Protein AF-X1MPF1-F1 (afdb_monomer_lite)

Foldseek 3Di:
DVVVCVVDPVSVVVVVVVVVVVLVVLLVLLCVLCVVLVHNADSVLSSVLSVQLVVQVVDPDDDVSPPSSLVSQLVSCVVRVDDSVSSNSSSVVSSVVVVVVCCVVVVVVVVVVPPPVVVVVVVVVVVVPPDD

Secondary structure (DSSP, 8-state):
--HHHHH-HHHHHHHHHHHHHHHHHHHHHHHHHHHHTT----HHHHHHHHHHHHHHTT---STT-TTHHHHHHHHHHHHTT--HHHHHHHHHHHHHHHHHHHHHHHHHHHHHH---HHHHHHHHHHTTSS--

Organism: NCBI:txid412755

InterPro domains:
  IPR022791 Lysylphosphatidylglycerol synthetase/glycosyltransferase AglD [PF03706] (7-106)
  IPR022791 Lysylphosphatidylglycerol synthetase/glycosyltransferase AglD [TIGR00374] (5-118)

pLDDT: mean 74.95, std 12.33, range [38.75, 88.31]

Sequence (132 aa):
GYHEIVSDKNLLVASILLSLMIWLFDGLTCYMVSIAVGAQISIIAVILAVSIGNVGKIAPATPGSVGIYESILVSVLIFFGVAFDVAVVIAILDHAIKKLFNLMFGVPATAGIGIKIAQIYEMAGCKKGGIG

Structure (mmCIF, N/CA/C/O backbone):
data_AF-X1MPF1-F1
#
_entry.id   AF-X1MPF1-F1
#
loop_
_atom_site.group_PDB
_atom_site.id
_atom_site.type_symbol
_atom_site.label_atom_id
_atom_site.label_alt_id
_atom_site.label_comp_id
_atom_site.label_asym_id
_atom_site.label_entity_id
_atom_site.label_seq_id
_atom_site.pdbx_PDB_ins_code
_atom_site.Cartn_x
_atom_site.Cartn_y
_atom_site.Cartn_z
_atom_site.occupancy
_atom_site.B_iso_or_equiv
_atom_site.auth_seq_id
_atom_site.auth_comp_id
_atom_site.auth_asym_id
_atom_site.auth_atom_id
_atom_site.pdbx_PDB_model_num
ATOM 1 N N . GLY A 1 1 ? 27.378 -2.135 -16.751 1.00 54.16 1 GLY A N 1
ATOM 2 C CA . GLY A 1 1 ? 26.328 -3.183 -16.764 1.00 54.16 1 GLY A CA 1
ATOM 3 C C . GLY A 1 1 ? 25.442 -3.080 -15.533 1.00 54.16 1 GLY A C 1
ATOM 4 O O . GLY A 1 1 ? 24.835 -2.042 -15.341 1.00 54.16 1 GLY A O 1
ATOM 5 N N . TYR A 1 2 ? 25.428 -4.089 -14.654 1.00 49.41 2 TYR A N 1
ATOM 6 C CA . TYR A 1 2 ? 24.790 -4.000 -13.321 1.00 49.41 2 TYR A CA 1
ATOM 7 C C . TYR A 1 2 ? 25.743 -3.463 -12.234 1.00 49.41 2 TYR A C 1
ATOM 9 O O . TYR A 1 2 ? 25.306 -2.835 -11.276 1.00 49.41 2 TYR A O 1
ATOM 17 N N . HIS A 1 3 ? 27.056 -3.649 -12.418 1.00 47.22 3 HIS A N 1
ATOM 18 C CA . HIS A 1 3 ? 28.091 -3.186 -11.484 1.00 47.22 3 HIS A CA 1
ATOM 19 C C . HIS A 1 3 ? 28.279 -1.656 -11.451 1.00 47.22 3 HIS A C 1
ATOM 21 O O . HIS A 1 3 ? 28.725 -1.135 -10.437 1.00 47.22 3 HIS A O 1
ATOM 27 N N . GLU A 1 4 ? 27.907 -0.929 -12.511 1.00 55.50 4 GLU A N 1
ATOM 28 C CA . GLU A 1 4 ? 27.954 0.548 -12.531 1.00 55.50 4 GLU A CA 1
ATOM 29 C C . GLU A 1 4 ? 26.821 1.173 -11.713 1.00 55.50 4 GLU A C 1
ATOM 31 O O . GLU A 1 4 ? 27.061 2.093 -10.940 1.00 55.50 4 GLU A O 1
ATOM 36 N N . ILE A 1 5 ? 25.602 0.629 -11.805 1.00 54.78 5 ILE A N 1
ATOM 37 C CA . ILE A 1 5 ? 24.427 1.165 -11.095 1.00 54.78 5 ILE A CA 1
ATOM 38 C C . ILE A 1 5 ? 24.596 1.024 -9.574 1.00 54.78 5 ILE A C 1
ATOM 40 O O . ILE A 1 5 ? 24.156 1.888 -8.823 1.00 54.78 5 ILE A O 1
ATOM 44 N N . VAL A 1 6 ? 25.271 -0.038 -9.116 1.00 57.50 6 VAL A N 1
ATOM 45 C CA . VAL A 1 6 ? 25.577 -0.251 -7.689 1.00 57.50 6 VAL A CA 1
ATOM 46 C C . VAL A 1 6 ? 26.756 0.608 -7.212 1.00 57.50 6 VAL A C 1
ATOM 48 O O . VAL A 1 6 ? 26.891 0.859 -6.017 1.00 57.50 6 VAL A O 1
ATOM 51 N N . SER A 1 7 ? 27.602 1.095 -8.122 1.00 63.41 7 SER A N 1
ATOM 52 C CA . SER A 1 7 ? 28.756 1.923 -7.759 1.00 63.41 7 SER A CA 1
ATOM 53 C C . SER A 1 7 ? 28.391 3.401 -7.589 1.00 63.41 7 SER A C 1
ATOM 55 O O . SER A 1 7 ? 29.037 4.105 -6.808 1.00 63.41 7 SER A O 1
ATOM 57 N N . ASP A 1 8 ? 27.349 3.875 -8.275 1.00 76.94 8 ASP A N 1
ATOM 58 C CA . ASP A 1 8 ? 26.902 5.264 -8.200 1.00 76.94 8 ASP A CA 1
ATOM 59 C C . ASP A 1 8 ? 25.895 5.488 -7.067 1.00 76.94 8 ASP A C 1
ATOM 61 O O . ASP A 1 8 ? 24.706 5.166 -7.160 1.00 76.94 8 ASP A O 1
ATOM 65 N N . LYS A 1 9 ? 26.364 6.127 -5.987 1.00 77.19 9 LYS A N 1
ATOM 66 C CA . LYS A 1 9 ? 25.538 6.464 -4.815 1.00 77.19 9 LYS A CA 1
ATOM 67 C C . LYS A 1 9 ? 24.286 7.258 -5.192 1.00 77.19 9 LYS A C 1
ATOM 69 O O . LYS A 1 9 ? 23.236 7.039 -4.599 1.00 77.19 9 LYS A O 1
ATOM 74 N N . ASN A 1 10 ? 24.373 8.135 -6.192 1.00 81.62 10 ASN A N 1
ATOM 75 C CA . ASN A 1 10 ? 23.243 8.953 -6.633 1.00 81.62 10 ASN A CA 1
ATOM 76 C C . ASN A 1 10 ? 22.143 8.114 -7.300 1.00 81.62 10 ASN A C 1
ATOM 78 O O . ASN A 1 10 ? 20.966 8.350 -7.039 1.00 81.62 10 ASN A O 1
ATOM 82 N N . LEU A 1 11 ? 22.507 7.110 -8.107 1.00 81.38 11 LEU A N 1
ATOM 83 C CA . LEU A 1 11 ? 21.546 6.218 -8.767 1.00 81.38 11 LEU A CA 1
ATOM 84 C C . LEU A 1 11 ? 20.891 5.259 -7.769 1.00 81.38 11 LEU A C 1
ATOM 86 O O . LEU A 1 11 ? 19.682 5.022 -7.838 1.00 81.38 11 LEU A O 1
ATOM 90 N N . LEU A 1 12 ? 21.662 4.761 -6.799 1.00 83.50 12 LEU A N 1
ATOM 91 C CA . LEU A 1 12 ? 21.128 3.958 -5.700 1.00 83.50 12 LEU A CA 1
ATOM 92 C C . LEU A 1 12 ? 20.159 4.759 -4.826 1.00 83.50 12 LEU A C 1
ATOM 94 O O . LEU A 1 12 ? 19.048 4.300 -4.564 1.00 83.50 12 LEU A O 1
ATOM 98 N N . VAL A 1 13 ? 20.546 5.970 -4.415 1.00 86.69 13 VAL A N 1
ATOM 99 C CA . VAL A 1 13 ? 19.690 6.852 -3.609 1.00 86.69 13 VAL A CA 1
ATOM 100 C C . VAL A 1 13 ? 18.423 7.219 -4.375 1.00 86.69 13 VAL A C 1
ATOM 102 O O . VAL A 1 13 ? 17.336 7.107 -3.816 1.00 86.69 13 VAL A O 1
ATOM 105 N N . ALA A 1 14 ? 18.529 7.579 -5.656 1.00 87.38 14 ALA A N 1
ATOM 106 C CA . ALA A 1 14 ? 17.363 7.856 -6.490 1.00 87.38 14 ALA A CA 1
ATOM 107 C C . ALA A 1 14 ? 16.422 6.645 -6.571 1.00 87.38 14 ALA A C 1
ATOM 109 O O . ALA A 1 14 ? 15.220 6.797 -6.383 1.00 87.38 14 ALA A O 1
ATOM 110 N N . SER A 1 15 ? 16.954 5.435 -6.767 1.00 86.31 15 SER A N 1
ATOM 111 C CA . SER A 1 15 ? 16.150 4.206 -6.834 1.00 86.31 15 SER A CA 1
ATOM 112 C C . SER A 1 15 ? 15.414 3.917 -5.521 1.00 86.31 15 SER A C 1
ATOM 114 O O . SER A 1 15 ? 14.228 3.588 -5.532 1.00 86.31 15 SER A O 1
ATOM 116 N N . ILE A 1 16 ? 16.091 4.086 -4.380 1.00 87.25 16 ILE A N 1
ATOM 117 C CA . ILE A 1 16 ? 15.486 3.915 -3.051 1.00 87.25 16 ILE A CA 1
ATOM 118 C C . ILE A 1 16 ? 14.402 4.972 -2.816 1.00 87.25 16 ILE A C 1
ATOM 120 O O . ILE A 1 16 ? 13.306 4.633 -2.374 1.00 87.25 16 ILE A O 1
ATOM 124 N N . LEU A 1 17 ? 14.672 6.238 -3.149 1.00 88.31 17 LEU A N 1
ATOM 125 C CA . LEU A 1 17 ? 13.704 7.329 -3.014 1.00 88.31 17 LEU A CA 1
ATOM 126 C C . LEU A 1 17 ? 12.470 7.110 -3.891 1.00 88.31 17 LEU A C 1
ATOM 128 O O . LEU A 1 17 ? 11.352 7.264 -3.404 1.00 88.31 17 LEU A O 1
ATOM 132 N N . LEU A 1 18 ? 12.653 6.698 -5.150 1.00 86.81 18 LEU A N 1
ATOM 133 C CA . LEU A 1 18 ? 11.542 6.323 -6.023 1.00 86.81 18 LEU A CA 1
ATOM 134 C C . LEU A 1 18 ? 10.736 5.170 -5.422 1.00 86.81 18 LEU A C 1
ATOM 136 O O . LEU A 1 18 ? 9.511 5.242 -5.385 1.00 86.81 18 LEU A O 1
ATOM 140 N N . SER A 1 19 ? 11.400 4.134 -4.904 1.00 84.88 19 SER A N 1
ATOM 141 C CA . SER A 1 19 ? 10.717 3.006 -4.264 1.00 84.88 19 SER A CA 1
ATOM 142 C C . SER A 1 19 ? 9.890 3.445 -3.053 1.00 84.88 19 SER A C 1
ATOM 144 O O . SER A 1 19 ? 8.748 3.014 -2.901 1.00 84.88 19 SER A O 1
ATOM 146 N N . LEU A 1 20 ? 10.437 4.321 -2.206 1.00 84.38 20 LEU A N 1
ATOM 147 C CA . LEU A 1 20 ? 9.720 4.878 -1.058 1.00 84.38 20 LEU A CA 1
ATOM 148 C C . LEU A 1 20 ? 8.530 5.735 -1.499 1.00 84.38 20 LEU A C 1
ATOM 150 O O . LEU A 1 20 ? 7.448 5.599 -0.933 1.00 84.38 20 LEU A O 1
ATOM 154 N N . MET A 1 21 ? 8.690 6.569 -2.532 1.00 86.06 21 MET A N 1
ATOM 155 C CA . MET A 1 21 ? 7.571 7.334 -3.086 1.00 86.06 21 MET A CA 1
ATOM 156 C C . MET A 1 21 ? 6.466 6.418 -3.607 1.00 86.06 21 MET A C 1
ATOM 158 O O . MET A 1 21 ? 5.300 6.661 -3.311 1.00 86.06 21 MET A O 1
ATOM 162 N N . ILE A 1 22 ? 6.810 5.347 -4.326 1.00 84.81 22 ILE A N 1
ATOM 163 C CA . ILE A 1 22 ? 5.829 4.373 -4.821 1.00 84.81 22 ILE A CA 1
ATOM 164 C C . ILE A 1 22 ? 5.049 3.762 -3.651 1.00 84.81 22 ILE A C 1
ATOM 166 O O . ILE A 1 22 ? 3.825 3.692 -3.708 1.00 84.81 22 ILE A O 1
ATOM 170 N N . TRP A 1 23 ? 5.729 3.383 -2.567 1.00 83.62 23 TRP A N 1
ATOM 171 C CA . TRP A 1 23 ? 5.076 2.843 -1.370 1.00 83.62 23 TRP A CA 1
ATOM 172 C C . TRP A 1 23 ? 4.169 3.862 -0.670 1.00 83.62 23 TRP A C 1
ATOM 174 O O . TRP A 1 23 ? 3.100 3.497 -0.183 1.00 83.62 23 TRP A O 1
ATOM 184 N N . LEU A 1 24 ? 4.560 5.137 -0.638 1.00 83.31 24 LEU A N 1
ATOM 185 C CA . LEU A 1 24 ? 3.731 6.210 -0.086 1.00 83.31 24 LEU A CA 1
ATOM 186 C C . LEU A 1 24 ? 2.473 6.451 -0.928 1.00 83.31 24 LEU A C 1
ATOM 188 O O . LEU A 1 24 ? 1.386 6.579 -0.370 1.00 83.31 24 LEU A O 1
ATOM 192 N N . PHE A 1 25 ? 2.600 6.471 -2.256 1.00 84.50 25 PHE A N 1
ATOM 193 C CA . PHE A 1 25 ? 1.455 6.578 -3.166 1.00 84.50 25 PHE A CA 1
ATOM 194 C C . PHE A 1 25 ? 0.514 5.371 -3.061 1.00 84.50 25 PHE A C 1
ATOM 196 O O . PHE A 1 25 ? -0.706 5.533 -3.103 1.00 84.50 25 PHE A O 1
ATOM 203 N N . ASP A 1 26 ? 1.068 4.173 -2.882 1.00 83.31 26 ASP A N 1
ATOM 204 C CA . ASP A 1 26 ? 0.316 2.939 -2.639 1.00 83.31 26 ASP A CA 1
ATOM 205 C C . ASP A 1 26 ? -0.510 3.057 -1.334 1.00 83.31 26 ASP A C 1
ATOM 207 O O . ASP A 1 26 ? -1.733 2.885 -1.345 1.00 83.31 26 ASP A O 1
ATOM 211 N N . GLY A 1 27 ? 0.124 3.506 -0.242 1.00 83.31 27 GLY A N 1
ATOM 212 C CA . GLY A 1 27 ? -0.536 3.811 1.035 1.00 83.31 27 GLY A CA 1
ATOM 213 C C . GLY A 1 27 ? -1.623 4.881 0.930 1.00 83.31 27 GLY A C 1
ATOM 214 O O . GLY A 1 27 ? -2.715 4.720 1.477 1.00 83.31 27 GLY A O 1
ATOM 215 N N . LEU A 1 28 ? -1.353 5.955 0.186 1.00 86.06 28 LEU A N 1
ATOM 216 C CA . LEU A 1 28 ? -2.311 7.032 -0.050 1.00 86.06 28 LEU A CA 1
ATOM 217 C C . LEU A 1 28 ? -3.537 6.537 -0.828 1.00 86.06 28 LEU A C 1
ATOM 219 O O . LEU A 1 28 ? -4.661 6.907 -0.495 1.00 86.06 28 LEU A O 1
ATOM 223 N N . THR A 1 29 ? -3.334 5.665 -1.817 1.00 84.50 29 THR A N 1
ATOM 224 C CA . THR A 1 29 ? -4.425 5.044 -2.581 1.00 84.50 29 THR A CA 1
ATOM 225 C C . THR A 1 29 ? -5.309 4.202 -1.665 1.00 84.50 29 THR A C 1
ATOM 227 O O . THR A 1 29 ? -6.524 4.387 -1.654 1.00 84.50 29 THR A O 1
ATOM 230 N N . CYS A 1 30 ? -4.711 3.355 -0.821 1.00 81.62 30 CYS A N 1
ATOM 231 C CA . CYS A 1 30 ? -5.458 2.543 0.141 1.00 81.62 30 CYS A CA 1
ATOM 232 C C . CYS A 1 30 ? -6.241 3.415 1.141 1.00 81.62 30 CYS A C 1
ATOM 234 O O . CYS A 1 30 ? -7.378 3.099 1.496 1.00 81.62 30 CYS A O 1
ATOM 236 N N . TYR A 1 31 ? -5.665 4.543 1.567 1.00 85.00 31 TYR A N 1
ATOM 237 C CA . TYR A 1 31 ? -6.344 5.506 2.432 1.00 85.00 31 TYR A CA 1
ATOM 238 C C . TYR A 1 31 ? -7.541 6.159 1.726 1.00 85.00 31 TYR A C 1
ATOM 240 O O . TYR A 1 31 ? -8.639 6.199 2.283 1.00 85.00 31 TYR A O 1
ATOM 248 N N . MET A 1 32 ? -7.383 6.589 0.472 1.00 84.75 32 MET A N 1
ATOM 249 C CA . MET A 1 32 ? -8.494 7.120 -0.327 1.00 84.75 32 MET A CA 1
ATOM 250 C C . MET A 1 32 ? -9.609 6.085 -0.524 1.00 84.75 32 MET A C 1
ATOM 252 O O . MET A 1 32 ? -10.782 6.433 -0.404 1.00 84.75 32 MET A O 1
ATOM 256 N N . VAL A 1 33 ? -9.263 4.814 -0.754 1.00 84.94 33 VAL A N 1
ATOM 257 C CA . VAL A 1 33 ? -10.239 3.715 -0.851 1.00 84.94 33 VAL A CA 1
ATOM 258 C C . VAL A 1 33 ? -10.989 3.531 0.470 1.00 84.94 33 VAL A C 1
ATOM 260 O O . VAL A 1 33 ? -12.209 3.388 0.453 1.00 84.94 33 VAL A O 1
ATOM 263 N N . SER A 1 34 ? -10.307 3.607 1.619 1.00 82.00 34 SER A N 1
ATOM 264 C CA . SER A 1 34 ? -10.981 3.518 2.922 1.00 82.00 34 SER A CA 1
ATOM 265 C C . SER A 1 34 ? -12.010 4.631 3.129 1.00 82.00 34 SER A C 1
ATOM 267 O O . SER A 1 34 ? -13.151 4.345 3.495 1.00 82.00 34 SER A O 1
ATOM 269 N N . ILE A 1 35 ? -11.659 5.874 2.781 1.00 84.94 35 ILE A N 1
ATOM 270 C CA . ILE A 1 35 ? -12.582 7.014 2.827 1.00 84.94 35 ILE A CA 1
ATOM 271 C C . ILE A 1 35 ? -13.758 6.794 1.869 1.00 84.94 35 ILE A C 1
ATOM 273 O O . ILE A 1 35 ? -14.901 7.040 2.249 1.00 84.94 35 ILE A O 1
ATOM 277 N N . ALA A 1 36 ? -13.503 6.301 0.653 1.00 82.62 36 ALA A N 1
ATOM 278 C CA . ALA A 1 36 ? -14.540 6.051 -0.348 1.00 82.62 36 ALA A CA 1
ATOM 279 C C . ALA A 1 36 ? -15.562 4.991 0.099 1.00 82.62 36 ALA A C 1
ATOM 281 O O . ALA A 1 36 ? -16.739 5.093 -0.234 1.00 82.62 36 ALA A O 1
ATOM 282 N N . VAL A 1 37 ? -15.129 4.001 0.885 1.00 80.50 37 VAL A N 1
ATOM 283 C CA . VAL A 1 37 ? -15.992 2.961 1.476 1.00 80.50 37 VAL A CA 1
ATOM 284 C C . VAL A 1 37 ? -16.663 3.446 2.779 1.00 80.50 37 VAL A C 1
ATOM 286 O O . VAL A 1 37 ? -17.485 2.744 3.362 1.00 80.50 37 VAL A O 1
ATOM 289 N N . GLY A 1 38 ? -16.359 4.664 3.241 1.00 79.62 38 GLY A N 1
ATOM 290 C CA . GLY A 1 38 ? -16.901 5.241 4.475 1.00 79.62 38 GLY A CA 1
ATOM 291 C C . GLY A 1 38 ? -16.191 4.773 5.750 1.00 79.62 38 GLY A C 1
ATOM 292 O O . GLY A 1 38 ? -16.658 5.051 6.854 1.00 79.62 38 GLY A O 1
A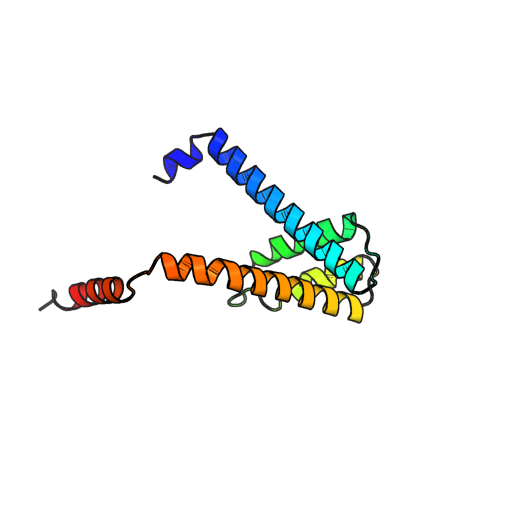TOM 293 N N . ALA A 1 39 ? -15.055 4.084 5.619 1.00 78.00 39 ALA A N 1
ATOM 294 C CA . ALA A 1 39 ? -14.244 3.611 6.730 1.00 78.00 39 ALA A CA 1
ATOM 295 C C . ALA A 1 39 ? -13.172 4.650 7.089 1.00 78.00 39 ALA A C 1
ATOM 297 O O . ALA A 1 39 ? -12.201 4.855 6.362 1.00 78.00 39 ALA A O 1
ATOM 298 N N . GLN A 1 40 ? -13.325 5.303 8.239 1.00 78.62 40 GLN A N 1
ATOM 299 C CA . GLN A 1 40 ? -12.333 6.250 8.752 1.00 78.62 40 GLN A CA 1
ATOM 300 C C . GLN A 1 40 ? -11.217 5.489 9.472 1.00 78.62 40 G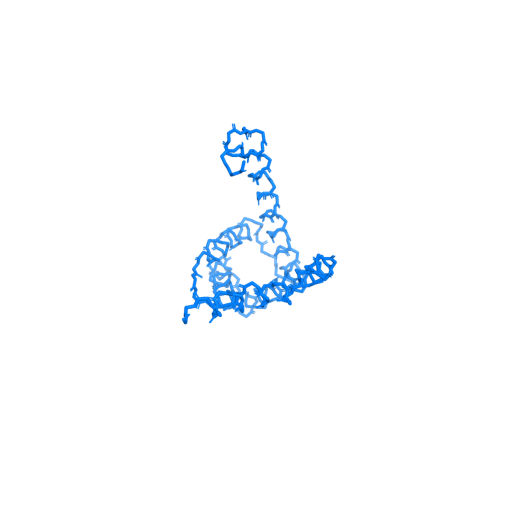LN A C 1
ATOM 302 O O . GLN A 1 40 ? -11.239 5.311 10.687 1.00 78.62 40 GLN A O 1
ATOM 307 N N . ILE A 1 41 ? -10.252 4.999 8.698 1.00 81.44 41 ILE A N 1
ATOM 308 C CA . ILE A 1 41 ? -9.092 4.272 9.219 1.00 81.44 41 ILE A CA 1
ATOM 309 C C . ILE A 1 41 ? -7.973 5.272 9.523 1.00 81.44 41 ILE A C 1
ATOM 311 O O . ILE A 1 41 ? -7.723 6.201 8.756 1.00 81.44 41 ILE A O 1
ATOM 315 N N . SER A 1 42 ? -7.274 5.089 10.646 1.00 85.00 42 SER A N 1
ATOM 316 C CA . SER A 1 42 ? -6.097 5.904 10.967 1.00 85.00 42 SER A CA 1
ATOM 317 C C . SER A 1 42 ? -5.021 5.751 9.890 1.00 85.00 42 SER A C 1
ATOM 319 O O . SER A 1 42 ? -4.699 4.638 9.475 1.00 85.00 42 SER A O 1
ATOM 321 N N . ILE A 1 43 ? -4.401 6.855 9.474 1.00 80.69 43 ILE A N 1
ATOM 322 C CA . ILE A 1 43 ? -3.359 6.828 8.439 1.00 80.69 43 ILE A CA 1
ATOM 323 C C . ILE A 1 43 ? -2.169 5.936 8.825 1.00 80.69 43 ILE A C 1
ATOM 325 O O . ILE A 1 43 ? -1.577 5.282 7.972 1.00 80.69 43 ILE A O 1
ATOM 329 N N . ILE A 1 44 ? -1.875 5.832 10.125 1.00 83.62 44 ILE A N 1
ATOM 330 C CA . ILE A 1 44 ? -0.832 4.949 10.664 1.00 83.62 44 ILE A CA 1
ATOM 331 C C . ILE A 1 44 ? -1.193 3.477 10.428 1.00 83.62 44 ILE A C 1
ATOM 333 O O . ILE A 1 44 ? -0.336 2.687 10.034 1.00 83.62 44 ILE A O 1
ATOM 337 N N . ALA A 1 45 ? -2.465 3.116 10.620 1.00 80.88 45 ALA A N 1
ATOM 338 C CA . ALA A 1 45 ? -2.958 1.764 10.381 1.00 80.88 45 ALA A CA 1
ATOM 339 C C . ALA A 1 45 ? -2.872 1.393 8.895 1.00 80.88 45 ALA A C 1
ATOM 341 O O . ALA A 1 45 ? -2.438 0.292 8.565 1.00 80.88 45 ALA A O 1
ATOM 342 N N . VAL A 1 46 ? -3.204 2.327 7.997 1.00 82.00 46 VAL A N 1
ATOM 343 C CA . VAL A 1 46 ? -3.089 2.117 6.544 1.00 82.00 46 VAL A CA 1
ATOM 344 C C . VAL A 1 46 ? -1.633 1.943 6.113 1.00 82.00 46 VAL A C 1
ATOM 346 O O . VAL A 1 46 ? -1.321 1.010 5.376 1.00 82.00 46 VAL A O 1
ATOM 349 N N . ILE A 1 47 ? -0.722 2.791 6.600 1.00 82.50 47 ILE A N 1
ATOM 350 C CA . ILE A 1 47 ? 0.709 2.690 6.275 1.00 82.50 47 ILE A CA 1
ATOM 351 C C . ILE A 1 47 ? 1.279 1.343 6.738 1.00 82.50 47 ILE A C 1
ATOM 353 O O . ILE A 1 47 ? 2.023 0.702 5.990 1.00 82.50 47 ILE A O 1
ATOM 357 N N . LEU A 1 48 ? 0.911 0.879 7.937 1.00 83.19 48 LEU A N 1
ATOM 358 C CA . LEU A 1 48 ? 1.321 -0.436 8.435 1.00 83.19 48 LEU A CA 1
ATOM 359 C C . LEU A 1 48 ? 0.714 -1.576 7.613 1.00 83.19 48 LEU A C 1
ATOM 361 O O . LEU A 1 48 ? 1.445 -2.481 7.214 1.00 83.19 48 LEU A O 1
ATOM 365 N N . ALA A 1 49 ? -0.583 -1.514 7.301 1.00 81.81 49 ALA A N 1
ATOM 366 C CA . ALA A 1 49 ? -1.264 -2.519 6.488 1.00 81.81 49 ALA A CA 1
ATOM 367 C C . ALA A 1 49 ? -0.622 -2.668 5.105 1.00 81.81 49 ALA A C 1
ATOM 369 O O . ALA A 1 49 ? -0.315 -3.783 4.685 1.00 81.81 49 ALA A O 1
ATOM 370 N N . VAL A 1 50 ? -0.336 -1.552 4.431 1.00 80.62 50 VAL A N 1
ATOM 371 C CA . VAL A 1 50 ? 0.315 -1.556 3.115 1.00 80.62 50 VAL A CA 1
ATOM 372 C C . VAL A 1 50 ? 1.764 -2.024 3.207 1.00 80.62 50 VAL A C 1
ATOM 374 O O . VAL A 1 50 ? 2.198 -2.807 2.367 1.00 80.62 50 VAL A O 1
ATOM 377 N N . SER A 1 51 ? 2.506 -1.635 4.246 1.00 82.81 51 SER A N 1
ATOM 378 C CA . SER A 1 51 ? 3.887 -2.095 4.440 1.00 82.81 51 SER A CA 1
ATOM 379 C C . SER A 1 51 ? 3.960 -3.614 4.626 1.00 82.81 51 SER A C 1
ATOM 381 O O . SER A 1 51 ? 4.753 -4.280 3.961 1.00 82.81 51 SER A O 1
ATOM 383 N N . ILE A 1 52 ? 3.096 -4.183 5.473 1.00 81.62 52 ILE A N 1
ATOM 384 C CA . ILE A 1 52 ? 3.032 -5.634 5.705 1.00 81.62 52 ILE A CA 1
ATOM 385 C C . ILE A 1 52 ? 2.505 -6.348 4.451 1.00 81.62 52 ILE A C 1
ATOM 387 O O . ILE A 1 52 ? 3.063 -7.366 4.043 1.00 81.62 52 ILE A O 1
ATOM 391 N N . GLY A 1 53 ? 1.495 -5.788 3.775 1.00 76.25 53 GLY A N 1
ATOM 392 C CA . GLY A 1 53 ? 0.996 -6.294 2.492 1.00 76.25 53 GLY A CA 1
ATOM 393 C C . GLY A 1 53 ? 2.081 -6.331 1.413 1.00 76.25 53 GLY A C 1
ATOM 394 O O . GLY A 1 53 ? 2.174 -7.289 0.645 1.00 76.25 53 GLY A O 1
ATOM 395 N N . ASN A 1 54 ? 2.963 -5.331 1.392 1.00 78.56 54 ASN A N 1
ATOM 396 C CA . ASN A 1 54 ? 4.102 -5.276 0.483 1.00 78.56 54 ASN A CA 1
ATOM 397 C C . ASN A 1 54 ? 5.166 -6.332 0.800 1.00 78.56 54 ASN A C 1
ATOM 399 O O . ASN A 1 54 ? 5.696 -6.934 -0.129 1.00 78.56 54 ASN A O 1
ATOM 403 N N . VAL A 1 55 ? 5.426 -6.620 2.078 1.00 78.25 55 VAL A N 1
ATOM 404 C CA . VAL A 1 55 ? 6.261 -7.766 2.486 1.00 78.25 55 VAL A CA 1
ATOM 405 C C . VAL A 1 55 ? 5.612 -9.085 2.053 1.00 78.25 55 VAL A C 1
ATOM 407 O O . VAL A 1 55 ? 6.292 -9.983 1.566 1.00 78.25 55 VAL A O 1
ATOM 410 N N . GLY A 1 56 ? 4.285 -9.178 2.133 1.00 70.56 56 GLY A N 1
ATOM 411 C CA . GLY A 1 56 ? 3.510 -10.319 1.647 1.00 70.56 56 GLY A CA 1
ATOM 412 C C . GLY A 1 56 ? 3.710 -10.640 0.167 1.00 70.56 56 GLY A C 1
ATOM 413 O O . GLY A 1 56 ? 3.698 -11.809 -0.213 1.00 70.56 56 GLY A O 1
ATOM 414 N N . LYS A 1 57 ? 3.973 -9.626 -0.668 1.00 68.81 57 LYS A N 1
ATOM 415 C CA . LYS A 1 57 ? 4.270 -9.809 -2.101 1.00 68.81 57 LYS A CA 1
ATOM 416 C C . LYS A 1 57 ? 5.577 -10.575 -2.359 1.00 68.81 57 LYS A C 1
ATOM 418 O O . LYS A 1 57 ? 5.794 -11.018 -3.482 1.00 68.81 57 LYS A O 1
ATOM 423 N N . ILE A 1 58 ? 6.424 -10.764 -1.342 1.00 71.88 58 ILE A N 1
ATOM 424 C CA . ILE A 1 58 ? 7.654 -11.568 -1.430 1.00 71.88 58 ILE A CA 1
ATOM 425 C C . ILE A 1 58 ? 7.330 -13.073 -1.469 1.00 71.88 58 ILE A C 1
ATOM 427 O O . ILE A 1 58 ? 8.118 -13.850 -2.005 1.00 71.88 58 ILE A O 1
ATOM 431 N N . ALA A 1 59 ? 6.178 -13.504 -0.938 1.00 66.00 59 ALA A N 1
ATOM 432 C CA . ALA A 1 59 ? 5.799 -14.914 -0.903 1.00 66.00 59 ALA A CA 1
ATOM 433 C C . ALA A 1 59 ? 5.462 -15.435 -2.321 1.00 66.00 59 ALA A C 1
ATOM 435 O O . ALA A 1 59 ? 4.479 -14.989 -2.921 1.00 66.00 59 ALA A O 1
ATOM 436 N N . PRO A 1 60 ? 6.216 -16.408 -2.872 1.00 56.44 60 PRO A N 1
ATOM 437 C CA . PRO A 1 60 ? 6.053 -16.870 -4.249 1.00 56.44 60 PRO A CA 1
ATOM 438 C C . PRO A 1 60 ? 4.953 -17.941 -4.354 1.00 56.44 60 PRO A C 1
ATOM 440 O O . PRO A 1 60 ? 5.205 -19.035 -4.850 1.00 56.44 60 PRO A O 1
ATOM 443 N N . ALA A 1 61 ? 3.747 -17.678 -3.833 1.00 57.66 61 ALA A N 1
ATOM 444 C CA . ALA A 1 61 ? 2.723 -18.725 -3.700 1.00 57.66 61 ALA A CA 1
ATOM 445 C C . ALA A 1 61 ? 1.649 -18.736 -4.809 1.00 57.66 61 ALA A C 1
ATOM 447 O O . ALA A 1 61 ? 1.122 -19.806 -5.104 1.00 57.66 61 ALA A O 1
ATOM 448 N N . THR A 1 62 ? 1.336 -17.612 -5.474 1.00 55.69 62 THR A N 1
ATOM 449 C CA . THR A 1 62 ? 0.368 -17.580 -6.596 1.00 55.69 62 THR A CA 1
ATOM 450 C C . THR A 1 62 ? 0.825 -16.673 -7.749 1.00 55.69 62 THR A C 1
ATOM 452 O O . THR A 1 62 ? 1.395 -15.605 -7.494 1.00 55.69 62 THR A O 1
ATOM 455 N N . PRO A 1 63 ? 0.570 -17.032 -9.029 1.00 53.06 63 PRO A N 1
ATOM 456 C CA . PRO A 1 63 ? 0.794 -16.126 -10.154 1.00 53.06 63 PRO A CA 1
ATOM 457 C C . PRO A 1 63 ? -0.038 -14.854 -9.944 1.00 53.06 63 PRO A C 1
ATOM 459 O O . PRO A 1 63 ? -1.265 -14.894 -9.939 1.00 53.06 63 PRO A O 1
ATOM 462 N N . GLY A 1 64 ? 0.628 -13.722 -9.713 1.00 56.12 64 GLY A N 1
ATOM 463 C CA . GLY A 1 64 ? -0.030 -12.432 -9.490 1.00 56.12 64 GLY A CA 1
ATOM 464 C C . GLY A 1 64 ? -0.427 -12.109 -8.043 1.00 56.12 64 GLY A C 1
ATOM 465 O O . GLY A 1 64 ? -1.104 -11.092 -7.859 1.00 56.12 64 GLY A O 1
ATOM 466 N N . SER A 1 65 ? -0.013 -12.925 -7.059 1.00 63.25 65 SER A N 1
ATOM 467 C CA . SER A 1 65 ? -0.213 -12.723 -5.608 1.00 63.25 65 SER A CA 1
ATOM 468 C C . SER A 1 65 ? -1.661 -12.441 -5.184 1.00 63.25 65 SER A C 1
ATOM 470 O O . SER A 1 65 ? -1.899 -11.754 -4.189 1.00 63.25 65 SER A O 1
ATOM 472 N N . VAL A 1 66 ? -2.628 -12.936 -5.958 1.00 64.31 66 VAL A N 1
ATOM 473 C CA . VAL A 1 66 ? -4.059 -12.819 -5.663 1.00 64.31 66 VAL A CA 1
ATOM 474 C C . VAL A 1 66 ? -4.368 -13.729 -4.474 1.00 64.31 66 VAL A C 1
ATOM 476 O O . VAL A 1 66 ? -3.999 -14.905 -4.479 1.00 64.31 66 VAL A O 1
ATOM 479 N N . GLY A 1 67 ? -4.972 -13.168 -3.432 1.00 68.12 67 GLY A N 1
ATOM 480 C CA . GLY A 1 67 ? -5.316 -13.812 -2.166 1.00 68.12 67 GLY A CA 1
ATOM 481 C C . GLY A 1 67 ? -4.353 -13.504 -1.014 1.00 68.12 67 GLY A C 1
ATOM 482 O O . GLY A 1 67 ? -4.802 -13.350 0.119 1.00 68.12 67 GLY A O 1
ATOM 483 N N . ILE A 1 68 ? -3.043 -13.383 -1.263 1.00 76.00 68 ILE A N 1
ATOM 484 C CA . ILE A 1 68 ? -2.048 -13.151 -0.193 1.00 76.00 68 ILE A CA 1
ATOM 485 C C . ILE A 1 68 ? -2.093 -11.698 0.276 1.00 76.00 68 ILE A C 1
ATOM 487 O O . ILE A 1 68 ? -2.158 -11.437 1.477 1.00 76.00 68 ILE A O 1
ATOM 491 N N . TYR A 1 69 ? -2.074 -10.757 -0.672 1.00 79.19 69 TYR A N 1
ATOM 492 C CA . TYR A 1 69 ? -2.128 -9.332 -0.360 1.00 79.19 69 TYR A CA 1
ATOM 493 C C . TYR A 1 69 ? -3.429 -8.987 0.365 1.00 79.19 69 TYR A C 1
ATOM 495 O O . TYR A 1 69 ? -3.404 -8.328 1.401 1.00 79.19 69 TYR A O 1
ATOM 503 N N . GLU A 1 70 ? -4.551 -9.505 -0.133 1.00 81.38 70 GLU A N 1
ATOM 504 C CA . GLU A 1 70 ? -5.872 -9.279 0.435 1.00 81.38 70 GLU A CA 1
ATOM 505 C C . GLU A 1 70 ? -5.964 -9.847 1.849 1.00 81.38 70 GLU A C 1
ATOM 507 O O . GLU A 1 70 ? -6.382 -9.140 2.759 1.00 81.38 70 GLU A O 1
ATOM 512 N N . SER A 1 71 ? -5.506 -11.084 2.066 1.00 82.44 71 SER A N 1
ATOM 513 C CA . SER A 1 71 ? -5.551 -11.713 3.392 1.00 82.44 71 SER A CA 1
ATOM 514 C C . SER A 1 71 ? -4.709 -10.954 4.418 1.00 82.44 71 SER A C 1
ATOM 516 O O . SER A 1 71 ? -5.125 -10.797 5.567 1.00 82.44 71 SER A O 1
ATOM 518 N N . ILE A 1 72 ? -3.538 -10.452 4.015 1.00 84.38 72 ILE A N 1
ATOM 519 C CA . ILE A 1 72 ? -2.667 -9.659 4.887 1.00 84.38 72 ILE A CA 1
ATOM 520 C C . ILE A 1 72 ? -3.302 -8.305 5.193 1.00 84.38 72 ILE A C 1
ATOM 522 O O . ILE A 1 72 ? -3.363 -7.921 6.360 1.00 84.38 72 ILE A O 1
ATOM 526 N N . LEU A 1 73 ? -3.809 -7.602 4.177 1.00 81.88 73 LEU A N 1
ATOM 527 C CA . LEU A 1 73 ? -4.446 -6.302 4.370 1.00 81.88 73 LEU A CA 1
ATOM 528 C C . LEU A 1 73 ? -5.664 -6.434 5.291 1.00 81.88 73 LEU A C 1
ATOM 530 O O . LEU A 1 73 ? -5.783 -5.688 6.257 1.00 81.88 73 LEU A O 1
ATOM 534 N N . VAL A 1 74 ? -6.509 -7.441 5.056 1.00 86.62 74 VAL A N 1
ATOM 535 C CA . VAL A 1 74 ? -7.662 -7.765 5.904 1.00 86.62 74 VAL A CA 1
ATOM 5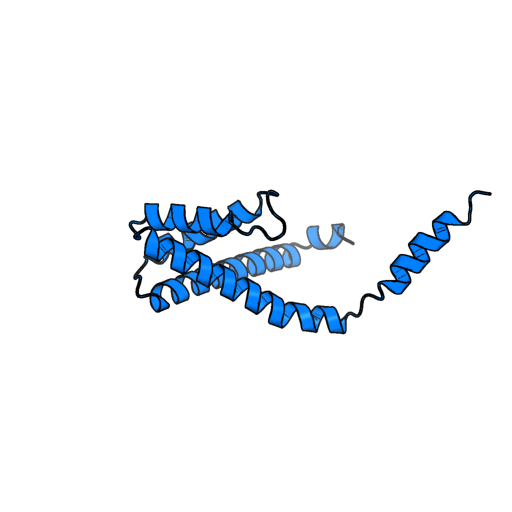36 C C . VAL A 1 74 ? -7.226 -8.046 7.340 1.00 86.62 74 VAL A C 1
ATOM 538 O O . VAL A 1 74 ? -7.779 -7.459 8.266 1.00 86.62 74 VAL A O 1
ATOM 541 N N . SER A 1 75 ? -6.198 -8.877 7.537 1.00 85.69 75 SER A N 1
ATOM 542 C CA . SER A 1 75 ? -5.693 -9.221 8.873 1.00 85.69 75 SER A CA 1
ATOM 543 C C . SER A 1 75 ? -5.215 -7.991 9.642 1.00 85.69 75 SER A C 1
ATOM 545 O O . SER A 1 75 ? -5.534 -7.832 10.820 1.00 85.69 75 SER A O 1
ATOM 547 N N . VAL A 1 76 ? -4.480 -7.094 8.979 1.00 85.00 76 VAL A N 1
ATOM 548 C CA . VAL A 1 76 ? -3.984 -5.871 9.617 1.00 85.00 76 VAL A CA 1
ATOM 549 C C . VAL A 1 76 ? -5.130 -4.901 9.896 1.00 85.00 76 VAL A C 1
ATOM 551 O O . VAL A 1 76 ? -5.205 -4.348 10.987 1.00 85.00 76 VAL A O 1
ATOM 554 N N . LEU A 1 77 ? -6.066 -4.718 8.966 1.00 83.44 77 LEU A N 1
ATOM 555 C CA . LEU A 1 77 ? -7.217 -3.837 9.175 1.00 83.44 77 LEU A CA 1
ATOM 556 C C . LEU A 1 77 ? -8.104 -4.309 10.337 1.00 83.44 77 LEU A C 1
ATOM 558 O O . LEU A 1 77 ? -8.505 -3.493 11.167 1.00 83.44 77 LEU A O 1
ATOM 562 N N . ILE A 1 78 ? -8.341 -5.616 10.458 1.00 88.00 78 ILE A N 1
ATOM 563 C CA . ILE A 1 78 ? -9.063 -6.199 11.599 1.00 88.00 78 ILE A CA 1
ATOM 564 C C . ILE A 1 78 ? -8.302 -5.973 12.903 1.00 88.00 78 ILE A C 1
ATOM 566 O O . ILE A 1 78 ? -8.911 -5.615 13.909 1.00 88.00 78 ILE A O 1
ATOM 570 N N . PHE A 1 79 ? -6.974 -6.119 12.889 1.00 86.00 79 PHE A N 1
ATOM 571 C CA . PHE A 1 79 ? -6.135 -5.827 14.054 1.00 86.00 79 PHE A CA 1
ATOM 572 C C . PHE A 1 79 ? -6.278 -4.369 14.526 1.00 86.00 79 PHE A C 1
ATOM 574 O O . PHE A 1 79 ? -6.234 -4.097 15.722 1.00 86.00 79 PHE A O 1
ATOM 581 N N . PHE A 1 80 ? -6.525 -3.438 13.602 1.00 82.94 80 PHE A N 1
ATOM 582 C CA . PHE A 1 80 ? -6.807 -2.031 13.898 1.00 82.94 80 PHE A CA 1
ATOM 583 C C . PHE A 1 80 ? -8.286 -1.721 14.192 1.00 82.94 80 PHE A C 1
ATOM 585 O O . PHE A 1 80 ? -8.647 -0.553 14.326 1.00 82.94 80 PHE A O 1
ATOM 592 N N . GLY A 1 81 ? -9.141 -2.739 14.330 1.00 80.56 81 GLY A N 1
ATOM 593 C CA . GLY A 1 81 ? -10.543 -2.584 14.728 1.00 80.56 81 GLY A CA 1
ATOM 594 C C . GLY A 1 81 ? -11.525 -2.365 13.573 1.00 80.56 81 GLY A C 1
ATOM 595 O O . GLY A 1 81 ? -12.669 -1.985 13.816 1.00 80.56 81 GLY A O 1
ATOM 596 N N . VAL A 1 82 ? -11.115 -2.600 12.323 1.00 85.00 82 VAL A N 1
ATOM 597 C CA . VAL A 1 82 ? -12.023 -2.558 11.167 1.00 85.00 82 VAL A CA 1
ATOM 598 C C . VAL A 1 82 ? -12.837 -3.853 11.106 1.00 85.00 82 VAL A C 1
ATOM 600 O O . VAL A 1 82 ? -12.292 -4.947 11.240 1.00 85.00 82 VAL A O 1
ATOM 603 N N . ALA A 1 83 ? -14.149 -3.746 10.880 1.00 88.12 83 ALA A N 1
ATOM 604 C CA . ALA A 1 83 ? -15.009 -4.914 10.689 1.00 88.12 83 ALA A CA 1
ATOM 605 C C . ALA A 1 83 ? -14.539 -5.764 9.491 1.00 88.12 83 ALA A C 1
ATOM 607 O O . ALA A 1 83 ? -14.155 -5.212 8.458 1.00 88.12 83 ALA A O 1
ATOM 608 N N . PHE A 1 84 ? -14.607 -7.096 9.614 1.00 85.00 84 PHE A N 1
ATOM 609 C CA . PHE A 1 84 ? -14.137 -8.038 8.587 1.00 85.00 84 PHE A CA 1
ATOM 610 C C . PHE A 1 84 ? -14.733 -7.735 7.204 1.00 85.00 84 PHE A C 1
ATOM 612 O O . PHE A 1 84 ? -13.990 -7.626 6.232 1.00 85.00 84 PHE A O 1
ATOM 619 N N . ASP A 1 85 ? -16.049 -7.511 7.129 1.00 86.31 85 ASP A N 1
ATOM 620 C CA . ASP A 1 85 ? -16.746 -7.225 5.868 1.00 86.31 85 ASP A CA 1
ATOM 621 C C . ASP A 1 85 ? -16.197 -5.969 5.175 1.00 86.31 85 ASP A C 1
ATOM 623 O O . ASP A 1 85 ? -15.954 -5.960 3.969 1.00 86.31 85 ASP A O 1
ATOM 627 N N . VAL A 1 86 ? -15.920 -4.918 5.951 1.00 85.25 86 VAL A N 1
ATOM 628 C CA . VAL A 1 86 ? -15.365 -3.654 5.448 1.00 85.25 86 VAL A CA 1
ATOM 629 C C . VAL A 1 86 ? -13.907 -3.832 5.021 1.00 85.25 86 VAL A C 1
ATOM 631 O O . VAL A 1 86 ? -13.504 -3.340 3.967 1.00 85.25 86 VAL A O 1
ATOM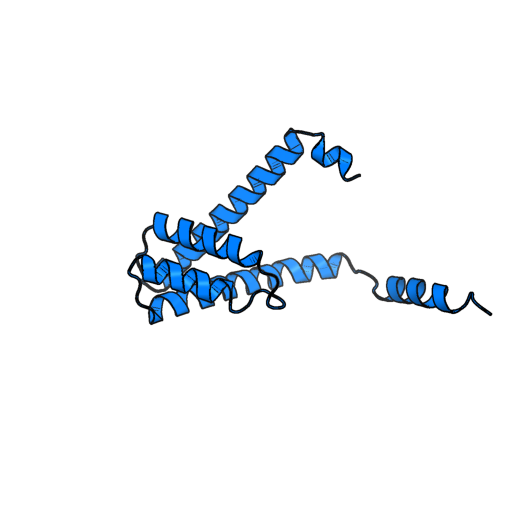 634 N N . ALA A 1 87 ? -13.116 -4.568 5.803 1.00 84.25 87 ALA A N 1
ATOM 635 C CA . ALA A 1 87 ? -11.710 -4.829 5.513 1.00 84.25 87 ALA A CA 1
ATOM 636 C C . ALA A 1 87 ? -11.526 -5.610 4.200 1.00 84.25 87 ALA A C 1
ATOM 638 O O . ALA A 1 87 ? -10.642 -5.279 3.408 1.00 84.25 87 ALA A O 1
ATOM 639 N N . VAL A 1 88 ? -12.380 -6.608 3.942 1.00 86.38 88 VAL A N 1
ATOM 640 C CA . VAL A 1 88 ? -12.365 -7.394 2.696 1.00 86.38 88 VAL A CA 1
ATOM 641 C C . VAL A 1 88 ? -12.718 -6.523 1.493 1.00 86.38 88 VAL A C 1
ATOM 643 O O . VAL A 1 88 ? -12.024 -6.577 0.478 1.00 86.38 88 VAL A O 1
ATOM 646 N N . VAL A 1 89 ? -13.749 -5.680 1.610 1.00 86.44 89 VAL A N 1
ATOM 647 C CA . VAL A 1 89 ? -14.145 -4.753 0.538 1.00 86.44 89 VAL A CA 1
ATOM 648 C C . VAL A 1 89 ? -13.006 -3.793 0.196 1.00 86.44 89 VAL A C 1
ATOM 650 O O . VAL A 1 89 ? -12.673 -3.640 -0.978 1.00 86.44 89 VAL A O 1
ATOM 653 N N . ILE A 1 90 ? -12.365 -3.198 1.207 1.00 83.62 90 ILE A N 1
ATOM 654 C CA . ILE A 1 90 ? -11.217 -2.302 1.011 1.00 83.62 90 ILE A CA 1
ATOM 655 C C . ILE A 1 90 ? -10.076 -3.038 0.304 1.00 83.62 90 ILE A C 1
ATOM 657 O O . ILE A 1 90 ? -9.549 -2.526 -0.679 1.00 83.62 90 ILE A O 1
ATOM 661 N N . ALA A 1 91 ? -9.727 -4.243 0.760 1.00 85.06 91 ALA A N 1
ATOM 662 C CA . ALA A 1 91 ? -8.620 -5.012 0.203 1.00 85.06 91 ALA A CA 1
ATOM 663 C C . ALA A 1 91 ? -8.828 -5.406 -1.264 1.00 85.06 91 ALA A C 1
ATOM 665 O O . ALA A 1 91 ? -7.912 -5.273 -2.077 1.00 85.06 91 ALA A O 1
ATOM 666 N N . ILE A 1 92 ? -10.034 -5.855 -1.616 1.00 86.31 92 ILE A N 1
ATOM 667 C CA . ILE A 1 92 ? -10.365 -6.233 -2.992 1.00 86.31 92 ILE A CA 1
ATOM 668 C C . ILE A 1 92 ? -10.372 -5.000 -3.899 1.00 86.31 92 ILE A C 1
ATOM 670 O O . ILE A 1 92 ? -9.782 -5.038 -4.978 1.00 86.31 92 ILE A O 1
ATOM 674 N N . LEU A 1 93 ? -11.018 -3.908 -3.475 1.00 85.06 93 LEU A N 1
ATOM 675 C CA . LEU A 1 93 ? -11.104 -2.678 -4.268 1.00 85.06 93 LEU A CA 1
ATOM 676 C C . LEU A 1 93 ? -9.726 -2.075 -4.521 1.00 85.06 93 LEU A C 1
ATOM 678 O O . LEU A 1 93 ? -9.386 -1.761 -5.660 1.00 85.06 93 LEU A O 1
ATOM 682 N N . ASP A 1 94 ? -8.923 -1.952 -3.471 1.00 84.25 94 ASP A N 1
ATOM 683 C CA . ASP A 1 94 ? -7.572 -1.422 -3.554 1.00 84.25 94 ASP A CA 1
ATOM 684 C C . ASP A 1 94 ? -6.700 -2.246 -4.522 1.00 84.25 94 ASP A C 1
ATOM 686 O O . ASP A 1 94 ? -6.069 -1.694 -5.433 1.00 84.25 94 ASP A O 1
ATOM 690 N N . HIS A 1 95 ? -6.740 -3.577 -4.409 1.00 84.19 95 HIS A N 1
ATOM 691 C CA . HIS A 1 95 ? -5.963 -4.446 -5.287 1.00 84.19 95 HIS A CA 1
ATOM 692 C C . HIS A 1 95 ? -6.469 -4.410 -6.738 1.00 84.19 95 HIS A C 1
ATOM 694 O O . HIS A 1 95 ? -5.662 -4.373 -7.674 1.00 84.19 95 HIS A O 1
ATOM 700 N N . ALA A 1 96 ? -7.788 -4.364 -6.944 1.00 84.38 96 ALA A N 1
ATOM 701 C CA . ALA A 1 96 ? -8.401 -4.269 -8.266 1.00 84.38 96 ALA A CA 1
ATOM 702 C C . ALA A 1 96 ? -8.025 -2.962 -8.979 1.00 84.38 96 ALA A C 1
ATOM 704 O O . ALA A 1 96 ? -7.627 -2.998 -10.144 1.00 84.38 96 ALA A O 1
ATOM 705 N N . ILE A 1 97 ? -8.074 -1.824 -8.276 1.00 83.75 97 ILE A N 1
ATOM 706 C CA . ILE A 1 97 ? -7.688 -0.512 -8.819 1.00 83.75 97 ILE A CA 1
ATOM 707 C C . ILE A 1 97 ? -6.225 -0.536 -9.267 1.00 83.75 97 ILE A C 1
ATOM 709 O O . ILE A 1 97 ? -5.913 -0.130 -10.387 1.00 83.75 97 ILE A O 1
ATOM 713 N N . LYS A 1 98 ? -5.326 -1.075 -8.437 1.00 82.06 98 LYS A N 1
ATOM 714 C CA . LYS A 1 98 ? -3.895 -1.176 -8.767 1.00 82.06 98 LYS A CA 1
ATOM 715 C C . LYS A 1 98 ? -3.639 -2.072 -9.973 1.00 82.06 98 LYS A C 1
ATOM 717 O O . LYS A 1 98 ? -2.859 -1.714 -10.855 1.00 82.06 98 LYS A O 1
ATOM 722 N N . LYS A 1 99 ? -4.307 -3.226 -10.041 1.00 81.38 99 LYS A N 1
ATOM 723 C CA . LYS A 1 99 ? -4.214 -4.155 -11.177 1.00 81.38 99 LYS A CA 1
ATOM 724 C C . LYS A 1 99 ? -4.743 -3.514 -12.466 1.00 81.38 99 LYS A C 1
ATOM 726 O O . LYS A 1 99 ? -4.095 -3.647 -13.503 1.00 81.38 99 LYS A O 1
ATOM 731 N N . LEU A 1 100 ? -5.860 -2.786 -12.401 1.00 82.50 100 LEU A N 1
ATOM 732 C CA . LEU A 1 100 ? -6.451 -2.098 -13.550 1.00 82.50 100 LEU A CA 1
ATOM 733 C C . LEU A 1 100 ? -5.569 -0.947 -14.043 1.00 82.50 100 LEU A C 1
ATOM 735 O O . LEU A 1 100 ? -5.324 -0.837 -15.242 1.00 82.50 100 LEU A O 1
ATOM 739 N N . PHE A 1 101 ? -5.033 -0.140 -13.125 1.00 83.75 101 PHE A N 1
ATOM 740 C CA . PHE A 1 101 ? -4.072 0.911 -13.449 1.00 83.75 101 PHE A CA 1
ATOM 741 C C . PHE A 1 101 ? -2.838 0.317 -14.135 1.00 83.75 101 PHE A C 1
ATOM 743 O O . PHE A 1 101 ? -2.472 0.722 -15.236 1.00 83.75 101 PHE A O 1
ATOM 750 N N . ASN A 1 102 ? -2.236 -0.717 -13.545 1.00 81.50 102 ASN A N 1
ATOM 751 C CA . ASN A 1 102 ? -1.072 -1.364 -14.138 1.00 81.50 102 ASN A CA 1
ATOM 752 C C . ASN A 1 102 ? -1.374 -1.965 -15.522 1.00 81.50 102 ASN A C 1
ATOM 754 O O . ASN A 1 102 ? -0.529 -1.906 -16.408 1.00 81.50 102 ASN A O 1
ATOM 758 N N . LEU A 1 103 ? -2.579 -2.500 -15.740 1.00 82.12 103 LEU A N 1
ATOM 759 C CA . LEU A 1 103 ? -3.004 -2.985 -17.053 1.00 82.12 103 LEU A CA 1
ATOM 760 C C . LEU A 1 103 ? -3.132 -1.834 -18.062 1.00 82.12 103 LEU A C 1
ATOM 762 O O . LEU A 1 103 ? -2.611 -1.929 -19.170 1.00 82.12 103 LEU A O 1
ATOM 766 N N . MET A 1 104 ? -3.770 -0.729 -17.672 1.00 81.88 104 MET A N 1
ATOM 767 C CA . MET A 1 104 ? -3.969 0.436 -18.535 1.00 81.88 104 MET A CA 1
ATOM 768 C C . MET A 1 104 ? -2.665 1.095 -18.976 1.00 81.88 104 MET A C 1
ATOM 770 O O . MET A 1 104 ? -2.568 1.509 -20.124 1.00 81.88 104 MET A O 1
ATOM 774 N N . PHE A 1 105 ? -1.676 1.209 -18.090 1.00 78.38 105 PHE A N 1
ATOM 775 C CA . PHE A 1 105 ? -0.398 1.856 -18.411 1.00 78.38 105 PHE A CA 1
ATOM 776 C C . PHE A 1 105 ? 0.656 0.860 -18.914 1.00 78.38 105 PHE A C 1
ATOM 778 O O . PHE A 1 105 ? 1.474 1.198 -19.769 1.00 78.38 105 PHE A O 1
ATOM 785 N N . GLY A 1 106 ? 0.612 -0.387 -18.443 1.00 72.06 106 GLY A N 1
ATOM 786 C CA . GLY A 1 106 ? 1.544 -1.443 -18.831 1.00 72.06 106 GLY A CA 1
ATOM 787 C C . GLY A 1 106 ? 1.284 -2.011 -20.226 1.00 72.06 106 GLY A C 1
ATOM 788 O O . GLY A 1 106 ? 2.238 -2.272 -20.961 1.00 72.06 106 GLY A O 1
ATOM 789 N N . VAL A 1 107 ? 0.019 -2.173 -20.639 1.00 73.44 107 VAL A N 1
ATOM 790 C CA . VAL A 1 107 ? -0.314 -2.738 -21.963 1.00 73.44 107 VAL A CA 1
ATOM 791 C C . VAL A 1 107 ? 0.149 -1.834 -23.115 1.00 73.44 107 VAL A C 1
ATOM 793 O O . VAL A 1 107 ? 0.836 -2.348 -23.998 1.00 73.44 107 VAL A O 1
ATOM 796 N N . PRO A 1 108 ? -0.115 -0.512 -23.124 1.00 73.12 108 PRO A N 1
ATOM 797 C CA . PRO A 1 108 ? 0.363 0.374 -24.187 1.00 73.12 108 PRO A CA 1
ATOM 798 C C . PRO A 1 108 ? 1.890 0.474 -24.225 1.00 73.12 108 PRO A C 1
ATOM 800 O O . PRO A 1 108 ? 2.478 0.454 -25.305 1.00 73.12 108 PRO A O 1
ATOM 803 N N . ALA A 1 109 ? 2.540 0.523 -23.055 1.00 67.44 109 ALA A N 1
ATOM 804 C CA . ALA A 1 109 ? 3.997 0.577 -22.956 1.00 67.44 109 ALA A CA 1
ATOM 805 C C . ALA A 1 109 ? 4.656 -0.682 -23.542 1.00 67.44 109 ALA A C 1
ATOM 807 O O . ALA A 1 109 ? 5.644 -0.591 -24.267 1.00 67.44 109 ALA A O 1
ATOM 808 N N . THR A 1 110 ? 4.077 -1.859 -23.290 1.00 63.97 110 THR A N 1
ATOM 809 C CA . THR A 1 110 ? 4.617 -3.131 -23.797 1.00 63.97 110 THR A CA 1
ATOM 810 C C . THR A 1 110 ? 4.259 -3.360 -25.269 1.00 63.97 110 THR A C 1
ATOM 812 O O . THR A 1 110 ? 5.076 -3.883 -26.027 1.00 63.97 110 THR A O 1
ATOM 815 N N . ALA A 1 111 ? 3.075 -2.920 -25.707 1.00 64.62 111 ALA A N 1
ATOM 816 C CA . ALA A 1 111 ? 2.659 -2.985 -27.108 1.00 64.62 111 ALA A CA 1
ATOM 817 C C . ALA A 1 111 ? 3.533 -2.099 -28.014 1.00 64.62 111 ALA A C 1
ATOM 819 O O . ALA A 1 111 ? 3.831 -2.492 -29.139 1.00 64.62 111 ALA A O 1
ATOM 820 N N . GLY A 1 112 ? 4.004 -0.951 -27.509 1.00 59.50 112 GLY A N 1
ATOM 821 C CA . GLY A 1 112 ? 4.943 -0.077 -28.220 1.00 59.50 112 GLY A CA 1
ATOM 822 C C . GLY A 1 112 ? 6.373 -0.626 -28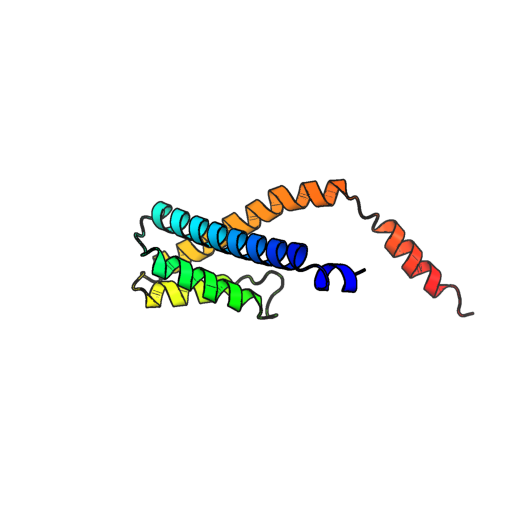.326 1.00 59.50 112 GLY A C 1
ATOM 823 O O . GLY A 1 112 ? 7.083 -0.273 -29.263 1.00 59.50 112 GLY A O 1
ATOM 824 N N . ILE A 1 113 ? 6.792 -1.510 -27.410 1.00 58.78 113 ILE A N 1
ATOM 825 C CA . ILE A 1 113 ? 8.141 -2.116 -27.396 1.00 58.78 113 ILE A CA 1
ATOM 826 C C . ILE A 1 113 ? 8.198 -3.407 -28.228 1.00 58.78 113 ILE A C 1
ATOM 828 O O . ILE A 1 113 ? 9.289 -3.880 -28.532 1.00 58.78 113 ILE A O 1
ATOM 832 N N . GLY A 1 114 ? 7.047 -3.943 -28.662 1.00 58.97 114 GLY A N 1
ATOM 833 C CA . GLY A 1 114 ? 6.961 -4.913 -29.755 1.00 58.97 114 GLY A CA 1
ATOM 834 C C . GLY A 1 114 ? 8.032 -5.999 -29.686 1.00 58.97 114 GLY A C 1
ATOM 835 O O . GLY A 1 114 ? 8.805 -6.156 -30.632 1.00 58.97 114 GLY A O 1
ATOM 836 N N . ILE A 1 115 ? 8.115 -6.731 -28.567 1.00 56.56 115 ILE A N 1
ATOM 837 C CA . ILE A 1 115 ? 8.946 -7.934 -28.516 1.00 56.56 115 ILE A CA 1
ATOM 838 C C . ILE A 1 115 ? 8.398 -8.854 -29.603 1.00 56.56 115 ILE A C 1
ATOM 840 O O . ILE A 1 115 ? 7.346 -9.475 -29.444 1.00 56.56 115 ILE A O 1
ATOM 844 N N . LYS A 1 116 ? 9.102 -8.911 -30.738 1.00 59.56 116 LYS A N 1
ATOM 845 C CA . LYS A 1 116 ? 8.913 -9.930 -31.763 1.00 59.56 116 LYS A CA 1
ATOM 846 C C . LYS A 1 116 ? 9.195 -11.264 -31.085 1.00 59.56 116 LYS A C 1
ATOM 848 O O . LYS A 1 116 ? 10.313 -11.763 -31.112 1.00 59.56 116 LYS A O 1
ATOM 853 N N . ILE A 1 117 ? 8.161 -11.858 -30.500 1.00 58.25 117 ILE A N 1
ATOM 854 C CA . ILE A 1 117 ? 8.171 -13.233 -29.994 1.00 58.25 117 ILE A CA 1
ATOM 855 C C . ILE A 1 117 ? 8.674 -14.191 -31.097 1.00 58.25 117 ILE A C 1
ATOM 857 O O . ILE A 1 117 ? 9.334 -15.186 -30.811 1.00 58.25 117 ILE A O 1
ATOM 861 N N . ALA A 1 118 ? 8.463 -13.809 -32.365 1.00 59.25 118 ALA A N 1
ATOM 862 C CA . ALA A 1 118 ? 9.003 -14.445 -33.561 1.00 59.25 118 ALA A CA 1
ATOM 863 C C . ALA A 1 118 ? 10.547 -14.539 -33.590 1.00 59.25 1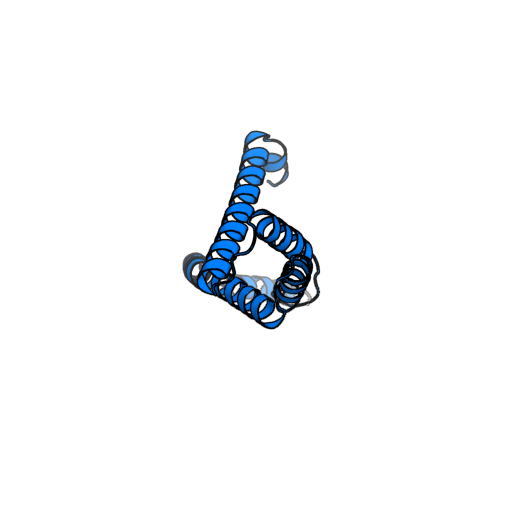18 ALA A C 1
ATOM 865 O O . ALA A 1 118 ? 11.066 -15.576 -33.984 1.00 59.25 118 ALA A O 1
ATOM 866 N N . GLN A 1 119 ? 11.286 -13.527 -33.113 1.00 62.50 119 GLN A N 1
ATOM 867 C CA . GLN A 1 119 ? 12.761 -13.556 -33.057 1.00 62.50 119 GLN A CA 1
ATOM 868 C C . GLN A 1 119 ? 13.277 -14.515 -31.976 1.00 62.50 119 GLN A C 1
ATOM 870 O O . GLN A 1 119 ? 14.299 -15.174 -32.150 1.00 62.50 119 GLN A O 1
ATOM 875 N N . ILE A 1 120 ? 12.549 -14.629 -30.861 1.00 60.84 120 ILE A N 1
ATOM 876 C CA . ILE A 1 120 ? 12.882 -15.575 -29.788 1.00 60.84 120 ILE A CA 1
ATOM 877 C C . ILE A 1 120 ? 12.621 -17.014 -30.262 1.00 60.84 120 ILE A C 1
ATOM 879 O O . ILE A 1 120 ? 13.415 -17.910 -29.975 1.00 60.84 120 ILE A O 1
ATOM 883 N N . TYR A 1 121 ? 11.559 -17.232 -31.046 1.00 65.62 121 TYR A N 1
ATOM 884 C CA . TYR A 1 121 ? 11.262 -18.537 -31.641 1.00 65.62 121 TYR A CA 1
ATOM 885 C C . TYR A 1 121 ? 12.288 -18.939 -32.721 1.00 65.62 121 TYR A C 1
ATOM 887 O O . TYR A 1 121 ? 12.716 -20.092 -32.743 1.00 65.62 121 TYR A O 1
ATOM 895 N N . GLU A 1 122 ? 12.765 -17.998 -33.549 1.00 67.19 122 GLU A N 1
ATOM 896 C CA . GLU A 1 122 ? 13.868 -18.228 -34.504 1.00 67.19 122 GLU A CA 1
ATOM 897 C C . GLU A 1 122 ? 15.178 -18.632 -33.806 1.00 67.19 122 GLU A C 1
ATOM 899 O O . GLU A 1 122 ? 15.832 -19.591 -34.223 1.00 67.19 122 GLU A O 1
ATOM 904 N N . MET A 1 123 ? 15.548 -17.967 -32.704 1.00 59.50 123 MET A N 1
ATOM 905 C CA . MET A 1 123 ? 16.767 -18.309 -31.955 1.00 59.50 123 MET A CA 1
ATOM 906 C C . MET A 1 123 ? 16.660 -19.649 -31.209 1.00 59.50 123 MET A C 1
ATOM 908 O O . MET A 1 123 ? 17.650 -20.376 -31.106 1.00 59.50 123 MET A O 1
ATOM 912 N N . ALA A 1 124 ? 15.468 -20.017 -30.727 1.00 61.94 124 ALA A N 1
ATOM 913 C CA . ALA A 1 124 ? 15.225 -21.327 -30.120 1.00 61.94 124 ALA A CA 1
ATOM 914 C C . ALA A 1 124 ? 15.188 -22.467 -31.160 1.00 61.94 124 ALA A C 1
ATOM 916 O O . ALA A 1 124 ? 15.634 -23.579 -30.866 1.00 61.94 124 ALA A O 1
ATOM 917 N N . GLY A 1 125 ? 14.711 -22.195 -32.381 1.00 57.28 125 GLY A N 1
ATOM 918 C CA . GLY A 1 125 ? 14.722 -23.136 -33.505 1.00 57.28 125 GLY A CA 1
ATOM 919 C C . GLY A 1 125 ? 16.122 -23.395 -34.073 1.00 57.28 125 GLY A C 1
ATOM 920 O O . GLY A 1 125 ? 16.464 -24.541 -34.360 1.00 57.28 125 GLY A O 1
ATOM 921 N N . CYS A 1 126 ? 16.972 -22.365 -34.152 1.00 55.12 126 CYS A N 1
ATOM 922 C CA . CYS A 1 126 ? 18.336 -22.473 -34.687 1.00 55.12 126 CYS A CA 1
ATOM 923 C C . CYS A 1 126 ? 19.228 -23.436 -33.873 1.00 55.12 126 CYS A C 1
ATOM 925 O O . CYS A 1 126 ? 20.066 -24.143 -34.429 1.00 55.12 126 CYS A O 1
ATOM 927 N N . LYS A 1 127 ? 18.998 -23.567 -32.558 1.00 53.50 127 LYS A N 1
ATOM 928 C CA . LYS A 1 127 ? 19.784 -24.474 -31.700 1.00 53.50 127 LYS A CA 1
ATOM 929 C C . LYS A 1 127 ? 19.420 -25.960 -31.859 1.00 53.50 127 LYS A C 1
ATOM 931 O O . LYS A 1 127 ? 20.182 -26.815 -31.418 1.00 53.50 127 LYS A O 1
ATOM 936 N N . LYS A 1 128 ? 18.285 -26.290 -32.489 1.00 51.59 128 LYS A N 1
ATOM 937 C CA . LYS A 1 128 ? 17.816 -27.681 -32.643 1.00 51.59 128 LYS A CA 1
ATOM 938 C C . LYS A 1 128 ? 18.221 -28.339 -33.971 1.00 51.59 128 LYS A C 1
ATOM 940 O O . LYS A 1 128 ? 18.011 -29.536 -34.117 1.00 51.59 128 LYS A O 1
ATOM 945 N N . GLY A 1 129 ? 18.812 -27.589 -34.908 1.00 49.25 129 GLY A N 1
ATOM 946 C CA . GLY A 1 129 ? 19.264 -28.089 -36.217 1.00 49.25 129 GLY A CA 1
ATOM 947 C C . GLY A 1 129 ? 20.767 -28.379 -36.339 1.00 49.25 129 GLY A C 1
ATOM 948 O O . GLY A 1 129 ? 21.216 -28.724 -37.423 1.00 49.25 129 GLY A O 1
ATOM 949 N N . GLY A 1 130 ? 21.549 -28.216 -35.265 1.00 46.41 130 GLY A N 1
ATOM 950 C CA . GLY A 1 130 ? 23.019 -28.309 -35.281 1.00 46.41 130 GLY A CA 1
ATOM 951 C C . GLY A 1 130 ? 23.609 -29.487 -34.501 1.00 46.41 130 GLY A C 1
ATOM 952 O O . GLY A 1 130 ? 24.712 -29.365 -33.977 1.00 46.41 130 GLY A O 1
ATOM 953 N N . ILE A 1 131 ? 22.870 -30.591 -34.360 1.00 49.84 131 ILE A N 1
ATOM 954 C CA . ILE A 1 131 ? 23.397 -31.854 -33.821 1.00 49.84 131 ILE A CA 1
ATOM 955 C C . ILE A 1 131 ? 22.869 -32.988 -34.707 1.00 49.84 131 ILE A C 1
ATOM 957 O O . ILE A 1 131 ? 21.812 -33.559 -34.443 1.00 49.84 131 ILE A O 1
ATOM 961 N N . GLY A 1 132 ? 23.567 -33.233 -35.810 1.00 38.75 132 GLY A N 1
ATOM 962 C CA . GLY A 1 132 ? 23.316 -34.304 -36.771 1.00 38.75 132 GLY A CA 1
ATOM 963 C C . GLY A 1 132 ? 24.581 -34.558 -37.560 1.00 38.75 132 GLY A C 1
ATOM 964 O O . GLY A 1 132 ? 25.073 -33.573 -38.152 1.00 38.75 132 GLY A O 1
#

Radius of gyration: 20.43 Å; chains: 1; bounding box: 46×43×52 Å